Protein AF-A0A1H9A9N0-F1 (afdb_monomer_lite)

pLDDT: mean 76.94, std 18.47, range [38.84, 96.0]

Foldseek 3Di:
DPPPPDPADPVLVVQLVVQVVPFAADPVPRHGDVVSNVVSCCPSVVVPDPVVVPDPPPDPPPPPDD

Radius of gyration: 16.66 Å; chains: 1; bounding box: 60×30×26 Å

Structure (mmCIF, N/CA/C/O backbone):
data_AF-A0A1H9A9N0-F1
#
_entry.id   AF-A0A1H9A9N0-F1
#
loop_
_atom_site.group_PDB
_atom_site.id
_atom_site.type_symbol
_atom_site.label_atom_id
_atom_site.label_alt_id
_atom_site.label_comp_id
_atom_site.label_asym_id
_atom_site.label_entity_id
_atom_site.label_seq_id
_atom_site.pdbx_PDB_ins_code
_atom_site.Cartn_x
_atom_site.Cartn_y
_atom_site.Cartn_z
_atom_site.occupancy
_atom_site.B_iso_or_equiv
_atom_site.auth_seq_id
_atom_site.auth_comp_id
_atom_site.auth_asym_id
_atom_site.auth_atom_id
_atom_site.pdbx_PDB_model_num
ATOM 1 N N . MET A 1 1 ? 28.492 12.402 -2.639 1.00 38.84 1 MET A N 1
ATOM 2 C CA . MET A 1 1 ? 27.036 12.286 -2.412 1.00 38.84 1 MET A CA 1
ATOM 3 C C . MET A 1 1 ? 26.725 10.805 -2.355 1.00 38.84 1 MET A C 1
ATOM 5 O O . MET A 1 1 ? 26.975 10.126 -3.337 1.00 38.84 1 MET A O 1
ATOM 9 N N . ASN A 1 2 ? 26.331 10.299 -1.187 1.00 39.28 2 ASN A N 1
ATOM 10 C CA . ASN A 1 2 ? 26.038 8.882 -0.988 1.00 39.28 2 ASN A CA 1
ATOM 11 C C . ASN A 1 2 ? 24.648 8.627 -1.583 1.00 39.28 2 ASN A C 1
ATOM 13 O O . ASN A 1 2 ? 23.648 9.022 -0.989 1.00 39.28 2 ASN A O 1
ATOM 17 N N . THR A 1 3 ? 24.585 8.098 -2.801 1.00 47.78 3 THR A N 1
ATOM 18 C CA . THR A 1 3 ? 23.324 7.688 -3.419 1.00 47.78 3 THR A CA 1
ATOM 19 C C . THR A 1 3 ? 22.833 6.476 -2.650 1.00 47.78 3 THR A C 1
ATOM 21 O O . THR A 1 3 ? 23.362 5.383 -2.821 1.00 47.78 3 THR A O 1
ATOM 24 N N . THR A 1 4 ? 21.883 6.682 -1.740 1.00 55.16 4 THR A N 1
ATOM 25 C CA . THR A 1 4 ? 21.131 5.587 -1.132 1.00 55.16 4 THR A CA 1
ATOM 26 C C . THR A 1 4 ? 20.555 4.768 -2.281 1.00 55.16 4 THR A C 1
ATOM 28 O O . THR A 1 4 ? 19.702 5.267 -3.009 1.00 55.16 4 THR A O 1
ATOM 31 N N . GLU A 1 5 ? 21.087 3.568 -2.508 1.00 56.97 5 GLU A N 1
ATOM 32 C CA . GLU A 1 5 ? 20.564 2.659 -3.521 1.00 56.97 5 GLU A CA 1
ATOM 33 C C . GLU A 1 5 ? 19.159 2.245 -3.091 1.00 56.97 5 GLU A C 1
ATOM 35 O O . GLU A 1 5 ? 18.963 1.409 -2.209 1.00 56.97 5 GLU A O 1
ATOM 40 N N . THR A 1 6 ? 18.155 2.917 -3.644 1.00 54.91 6 THR A N 1
ATOM 41 C CA . THR A 1 6 ? 16.762 2.546 -3.453 1.00 54.91 6 THR A CA 1
ATOM 42 C C . THR A 1 6 ? 16.543 1.223 -4.183 1.00 54.91 6 THR A C 1
ATOM 44 O O . THR A 1 6 ? 16.747 1.140 -5.391 1.00 54.91 6 THR A O 1
ATOM 47 N N . TYR A 1 7 ? 16.113 0.183 -3.463 1.00 70.31 7 TYR A N 1
ATOM 48 C CA . TYR A 1 7 ? 15.823 -1.143 -4.038 1.00 70.31 7 TYR A CA 1
ATOM 49 C C . TYR A 1 7 ? 14.678 -1.131 -5.067 1.00 70.31 7 TYR A C 1
ATOM 51 O O . TYR A 1 7 ? 14.479 -2.110 -5.781 1.00 70.31 7 TYR A O 1
ATOM 59 N N . LEU A 1 8 ? 13.924 -0.031 -5.144 1.00 7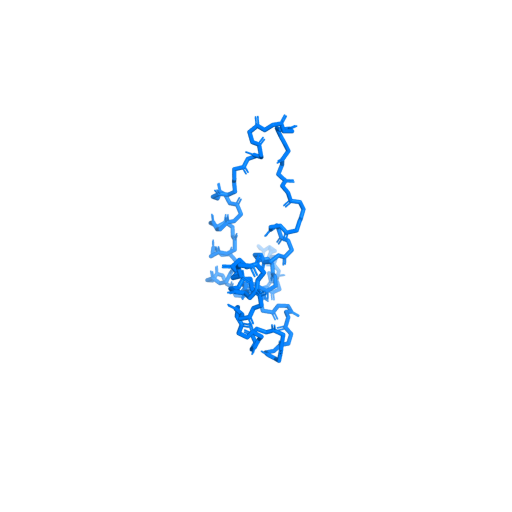3.94 8 LEU A N 1
ATOM 60 C CA . LEU A 1 8 ? 12.830 0.171 -6.085 1.00 73.94 8 LEU A CA 1
ATOM 61 C C . LEU A 1 8 ? 13.167 1.310 -7.055 1.00 73.94 8 LEU A C 1
ATOM 63 O O . LEU A 1 8 ? 13.732 2.322 -6.626 1.00 73.94 8 LEU A O 1
ATOM 67 N N . PRO A 1 9 ? 12.765 1.204 -8.335 1.00 84.81 9 PRO A N 1
ATOM 68 C CA . PRO A 1 9 ? 12.770 2.336 -9.252 1.00 84.81 9 PRO A CA 1
ATOM 69 C C . PRO A 1 9 ? 12.027 3.536 -8.653 1.00 84.81 9 PRO A C 1
ATOM 71 O O . PRO A 1 9 ? 11.004 3.371 -7.988 1.00 84.81 9 PRO A O 1
ATOM 74 N N . ASN A 1 10 ? 12.503 4.755 -8.925 1.00 83.69 10 ASN A N 1
ATOM 75 C CA . ASN A 1 10 ? 11.923 5.980 -8.356 1.00 83.69 10 ASN A CA 1
ATOM 76 C C . ASN A 1 10 ? 10.418 6.125 -8.634 1.00 83.69 10 ASN A C 1
ATOM 78 O O . ASN A 1 10 ? 9.692 6.634 -7.788 1.00 83.69 10 ASN A O 1
ATOM 82 N N . THR A 1 11 ? 9.946 5.675 -9.799 1.00 86.81 11 THR A N 1
ATOM 83 C CA . THR A 1 11 ? 8.517 5.666 -10.144 1.00 86.81 11 THR A CA 1
ATOM 84 C C . THR A 1 11 ? 7.735 4.759 -9.198 1.00 86.81 11 THR A C 1
ATOM 86 O O . THR A 1 11 ? 6.849 5.235 -8.502 1.00 86.81 11 THR A O 1
ATOM 89 N 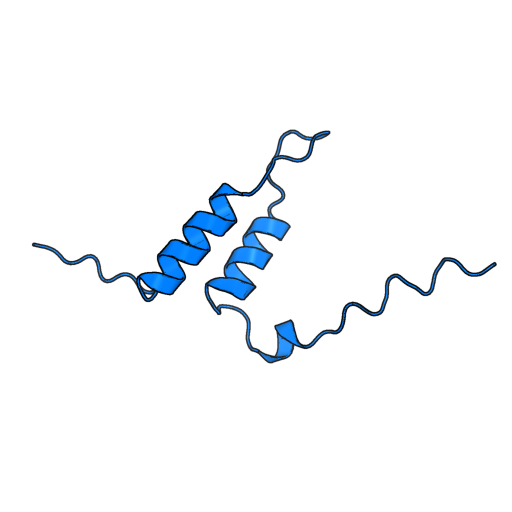N . THR A 1 12 ? 8.155 3.499 -9.058 1.00 88.06 12 THR A N 1
ATOM 90 C CA . THR A 1 12 ? 7.544 2.519 -8.149 1.00 88.06 12 THR A CA 1
ATOM 91 C C . THR A 1 12 ? 7.567 2.985 -6.695 1.00 88.06 12 THR A C 1
ATOM 93 O O . THR A 1 12 ? 6.597 2.806 -5.964 1.00 88.06 12 THR A O 1
ATOM 96 N N . TYR A 1 13 ? 8.664 3.613 -6.265 1.00 88.25 13 TYR A N 1
ATOM 97 C CA . TYR A 1 13 ? 8.764 4.189 -4.928 1.00 88.25 13 TYR A CA 1
ATOM 98 C C . TYR A 1 13 ? 7.737 5.311 -4.704 1.00 88.25 13 TYR A C 1
ATOM 100 O O . TYR A 1 13 ? 7.072 5.336 -3.667 1.00 88.25 13 TYR A O 1
ATOM 108 N N . ASN A 1 14 ? 7.597 6.229 -5.664 1.00 90.44 14 ASN A N 1
ATOM 109 C CA . ASN A 1 14 ? 6.656 7.344 -5.564 1.00 90.44 14 ASN A CA 1
ATOM 110 C C . ASN A 1 14 ? 5.202 6.858 -5.569 1.00 90.44 14 ASN A C 1
ATOM 112 O O . ASN A 1 14 ? 4.428 7.298 -4.721 1.00 90.44 14 ASN A O 1
ATOM 116 N N . ASP A 1 15 ? 4.864 5.913 -6.448 1.00 91.94 15 ASP A N 1
ATOM 117 C CA . ASP A 1 15 ? 3.525 5.320 -6.528 1.00 91.94 15 ASP A CA 1
ATOM 118 C C . ASP A 1 15 ? 3.158 4.624 -5.207 1.00 91.94 15 ASP A C 1
ATOM 120 O O . ASP A 1 15 ? 2.056 4.789 -4.677 1.00 91.94 15 ASP A O 1
ATOM 124 N N . LEU A 1 16 ? 4.117 3.903 -4.611 1.00 92.00 16 LEU A N 1
ATOM 125 C CA . LEU A 1 16 ? 3.939 3.244 -3.320 1.00 92.00 16 LEU A CA 1
ATOM 126 C C . LEU A 1 16 ? 3.713 4.257 -2.189 1.00 92.00 16 LEU A C 1
ATOM 128 O O . LEU A 1 16 ? 2.806 4.093 -1.370 1.00 92.00 16 LEU A O 1
ATOM 132 N N . ALA A 1 17 ? 4.533 5.308 -2.135 1.00 92.38 17 ALA A N 1
ATOM 133 C CA . ALA A 1 17 ? 4.405 6.359 -1.132 1.00 92.38 17 ALA A CA 1
ATOM 134 C C . ALA A 1 17 ? 3.059 7.091 -1.250 1.00 92.38 17 ALA A C 1
ATOM 136 O O . ALA A 1 17 ? 2.436 7.414 -0.233 1.00 92.38 17 ALA A O 1
ATOM 137 N N . GLU A 1 18 ? 2.589 7.329 -2.476 1.00 95.56 18 GLU A N 1
ATOM 138 C CA . GLU A 1 18 ? 1.300 7.960 -2.719 1.00 95.56 18 GLU A CA 1
ATOM 139 C C . GLU A 1 18 ? 0.144 7.072 -2.247 1.00 95.56 18 GLU A C 1
ATOM 141 O O . GLU A 1 18 ? -0.705 7.544 -1.486 1.00 95.56 18 GLU A O 1
ATOM 146 N N . ALA A 1 19 ? 0.150 5.785 -2.600 1.00 94.62 19 ALA A N 1
ATOM 147 C CA . ALA A 1 19 ? -0.880 4.835 -2.184 1.00 94.62 19 ALA A CA 1
ATOM 148 C C . ALA A 1 19 ? -0.962 4.689 -0.655 1.00 94.62 19 ALA A C 1
ATOM 150 O O . ALA A 1 19 ? -2.049 4.764 -0.079 1.00 94.62 19 ALA A O 1
ATOM 151 N N . LEU A 1 20 ? 0.183 4.572 0.030 1.00 93.88 20 LEU A N 1
ATOM 152 C CA . LEU A 1 20 ? 0.225 4.508 1.495 1.00 93.88 20 LEU A CA 1
ATOM 153 C C . LEU A 1 20 ? -0.347 5.775 2.148 1.00 93.88 20 LEU A C 1
ATOM 155 O O . LEU A 1 20 ? -1.017 5.689 3.177 1.00 93.88 20 LEU A O 1
ATOM 159 N N . ARG A 1 21 ? -0.138 6.953 1.546 1.00 95.38 21 ARG A N 1
ATOM 160 C CA . ARG A 1 21 ? -0.688 8.226 2.044 1.00 95.38 21 ARG A CA 1
ATOM 161 C C . ARG A 1 21 ? -2.214 8.299 1.930 1.00 95.38 21 ARG A C 1
ATOM 163 O O . ARG A 1 21 ? -2.841 9.062 2.668 1.00 95.38 21 ARG A O 1
ATOM 170 N N . MET A 1 22 ? -2.816 7.549 1.008 1.00 95.81 22 MET A N 1
ATOM 171 C CA . MET A 1 22 ? -4.270 7.526 0.823 1.00 95.81 22 MET A CA 1
ATOM 172 C C . MET A 1 22 ? -4.997 6.648 1.846 1.00 95.81 22 MET A C 1
ATOM 174 O O . MET A 1 22 ? -6.217 6.771 1.970 1.00 95.81 22 MET A O 1
ATOM 178 N N . LEU A 1 23 ? -4.278 5.817 2.611 1.00 95.25 23 LEU A N 1
ATOM 179 C CA . LEU A 1 23 ? -4.881 4.992 3.654 1.00 95.25 23 LEU A CA 1
ATOM 180 C C . LEU A 1 23 ? -5.606 5.857 4.690 1.00 95.25 23 LEU A C 1
ATOM 182 O O . LEU A 1 23 ? -5.120 6.894 5.156 1.00 95.25 23 LEU A O 1
ATOM 186 N N . ARG A 1 24 ? -6.805 5.409 5.052 1.00 94.88 24 ARG A N 1
ATOM 187 C CA . ARG A 1 24 ? -7.631 6.017 6.092 1.00 94.88 24 ARG A CA 1
ATOM 188 C C . ARG A 1 24 ? -7.754 5.030 7.247 1.00 94.88 24 ARG A C 1
ATOM 190 O O . ARG A 1 24 ? -7.975 3.850 6.984 1.00 94.88 24 ARG A O 1
ATOM 197 N N . PRO A 1 25 ? -7.611 5.483 8.502 1.00 94.50 25 PRO A N 1
ATOM 198 C CA . PRO A 1 25 ? -7.893 4.626 9.639 1.00 94.50 25 PRO A CA 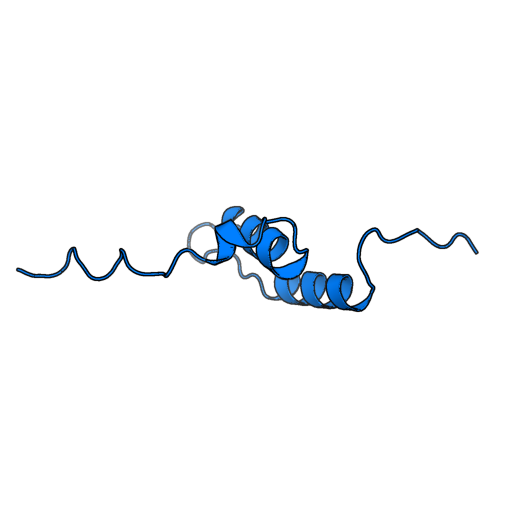1
ATOM 199 C C . PRO A 1 25 ? -9.346 4.151 9.612 1.00 94.50 25 PRO A C 1
ATOM 201 O O . PRO A 1 25 ? -10.233 4.898 9.188 1.00 94.50 25 PRO A O 1
ATOM 204 N N . ASP A 1 26 ? -9.584 2.933 10.085 1.00 93.31 26 ASP A N 1
ATOM 205 C CA . ASP A 1 26 ? -10.934 2.419 10.270 1.00 93.31 26 ASP A CA 1
ATOM 206 C C . ASP A 1 26 ? -11.718 3.346 11.223 1.00 93.31 26 ASP A C 1
ATOM 208 O O . ASP A 1 26 ? -11.192 3.745 12.267 1.00 93.31 26 ASP A O 1
ATOM 212 N N . PRO A 1 27 ? -12.964 3.728 10.889 1.00 92.81 27 PRO A N 1
ATOM 213 C CA . PRO A 1 27 ? -13.726 4.700 11.671 1.00 92.81 27 PRO A CA 1
ATOM 214 C C . PRO A 1 27 ? -14.134 4.191 13.062 1.00 92.81 27 PRO A C 1
ATOM 216 O O . PRO A 1 27 ? -14.486 5.000 13.918 1.00 92.81 27 PRO A O 1
ATOM 219 N N . THR A 1 28 ? -14.096 2.877 13.298 1.00 96.00 28 THR A N 1
ATOM 220 C CA . THR A 1 28 ? -14.454 2.249 14.576 1.00 96.00 28 THR A CA 1
ATOM 221 C C . THR A 1 28 ? -13.231 2.090 15.476 1.00 96.00 28 THR A C 1
ATOM 223 O O . THR A 1 28 ? -13.294 2.390 16.666 1.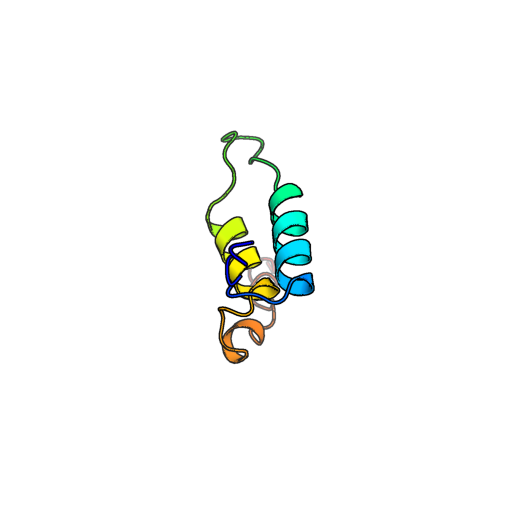00 96.00 28 THR A O 1
ATOM 226 N N . THR A 1 29 ? -12.112 1.612 14.924 1.00 95.19 29 THR A N 1
ATOM 227 C CA . THR A 1 29 ? -10.894 1.291 15.688 1.00 95.19 29 THR A CA 1
ATOM 228 C C . THR A 1 29 ? -9.872 2.429 15.702 1.00 95.19 29 THR A C 1
ATOM 230 O O . THR A 1 29 ? -8.994 2.462 16.566 1.00 95.19 29 THR A O 1
ATOM 233 N N . GLY A 1 30 ? -9.960 3.362 14.749 1.00 95.88 30 GLY A N 1
ATOM 234 C CA . GLY A 1 30 ? -9.006 4.454 14.563 1.00 95.88 30 GLY A CA 1
ATOM 235 C C . GLY A 1 30 ? -7.621 3.999 14.096 1.00 95.88 30 GLY A C 1
ATOM 236 O O . GLY A 1 30 ? -6.685 4.798 14.121 1.00 95.88 30 GLY A O 1
ATOM 237 N N . GLN A 1 31 ? -7.461 2.737 13.688 1.00 95.50 31 GLN A N 1
ATOM 238 C CA . GLN A 1 31 ? -6.189 2.169 13.243 1.00 95.50 31 GLN A CA 1
ATOM 239 C C . GLN A 1 31 ? -6.161 1.991 11.727 1.00 95.50 31 GLN A C 1
ATOM 241 O O . GLN A 1 31 ? -7.184 1.735 11.098 1.00 95.50 31 GLN A O 1
ATOM 246 N N . ILE A 1 32 ? -4.971 2.097 11.134 1.00 94.25 32 ILE A N 1
ATOM 247 C CA . ILE A 1 32 ? -4.770 1.641 9.758 1.00 94.25 32 ILE A CA 1
ATOM 248 C C . ILE A 1 32 ? -4.702 0.117 9.772 1.00 94.25 32 ILE A C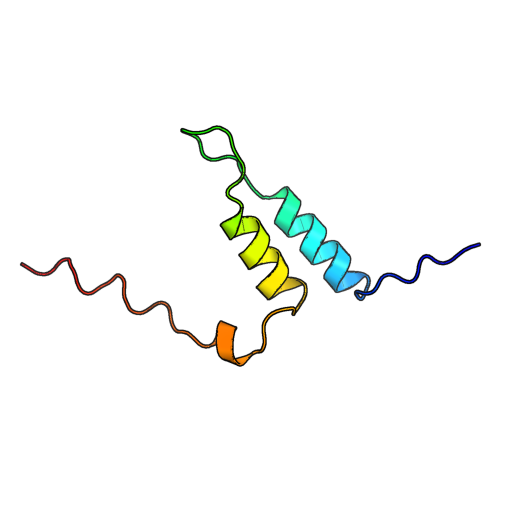 1
ATOM 250 O O . ILE A 1 32 ? -3.895 -0.488 10.484 1.00 94.25 32 ILE A O 1
ATOM 254 N N . GLU A 1 33 ? -5.537 -0.492 8.946 1.00 93.06 33 GLU A N 1
ATOM 255 C CA . GLU A 1 33 ? -5.605 -1.932 8.797 1.00 93.06 33 GLU A CA 1
ATOM 256 C C . GLU A 1 33 ? -4.328 -2.489 8.157 1.00 93.06 33 GLU A C 1
ATOM 258 O O . GLU A 1 33 ? -3.975 -2.175 7.018 1.00 93.06 33 GLU A O 1
ATOM 263 N N . ARG A 1 34 ? -3.623 -3.366 8.883 1.00 92.00 34 ARG A N 1
ATOM 264 C CA . ARG A 1 34 ? -2.328 -3.915 8.435 1.00 92.00 34 ARG A CA 1
ATOM 265 C C . ARG A 1 34 ? -2.427 -4.674 7.114 1.00 92.00 34 ARG A C 1
ATOM 267 O O . ARG A 1 34 ? -1.479 -4.660 6.335 1.00 92.00 34 ARG A O 1
ATOM 274 N N . HIS A 1 35 ? -3.561 -5.325 6.860 1.00 90.75 35 HIS A N 1
ATOM 275 C CA . HIS A 1 35 ? -3.776 -6.061 5.617 1.00 90.75 35 HIS A CA 1
ATOM 276 C C . HIS A 1 35 ? -3.808 -5.125 4.398 1.00 90.75 35 HIS A C 1
ATOM 278 O O . HIS A 1 35 ? -3.277 -5.487 3.356 1.00 90.75 35 HIS A O 1
ATOM 284 N N . GLN A 1 36 ? -4.326 -3.899 4.535 1.00 91.31 36 GLN A N 1
ATOM 285 C CA . GLN A 1 36 ? -4.338 -2.913 3.447 1.00 91.31 36 GLN A CA 1
ATOM 286 C C . GLN A 1 36 ? -2.919 -2.465 3.081 1.00 91.31 36 GLN A C 1
ATOM 288 O O . GLN A 1 36 ? -2.589 -2.339 1.906 1.00 91.31 36 GLN A O 1
ATOM 293 N N . ILE A 1 37 ? -2.049 -2.298 4.084 1.00 92.38 37 ILE A N 1
ATOM 294 C CA . ILE A 1 37 ? -0.625 -2.007 3.865 1.00 92.38 37 ILE A CA 1
ATOM 295 C C . ILE A 1 37 ? 0.041 -3.161 3.101 1.00 92.38 37 ILE A C 1
ATOM 297 O O . ILE A 1 37 ? 0.792 -2.923 2.158 1.00 92.38 37 ILE A O 1
ATOM 301 N N . ALA A 1 38 ? -0.241 -4.409 3.490 1.00 90.81 38 ALA A N 1
ATOM 302 C CA . ALA A 1 38 ? 0.323 -5.588 2.837 1.00 90.81 38 ALA A CA 1
ATOM 303 C C . ALA A 1 38 ? -0.118 -5.717 1.369 1.00 90.81 38 ALA A C 1
ATOM 305 O O . ALA A 1 38 ? 0.716 -6.047 0.531 1.00 90.81 38 ALA A O 1
ATOM 306 N N . VAL A 1 39 ? -1.385 -5.411 1.060 1.00 89.94 39 VAL A N 1
ATOM 307 C CA . VAL A 1 39 ? -1.912 -5.383 -0.317 1.00 89.94 39 VAL A CA 1
ATOM 308 C C . VAL A 1 39 ? -1.182 -4.338 -1.156 1.00 89.94 39 VAL A C 1
ATOM 310 O O . VAL A 1 39 ? -0.627 -4.674 -2.196 1.00 89.94 39 VAL A O 1
ATOM 313 N N . ILE A 1 40 ? -1.084 -3.098 -0.666 1.00 92.19 40 ILE A N 1
ATOM 314 C CA . ILE A 1 40 ? -0.397 -2.006 -1.372 1.00 92.19 40 ILE A CA 1
ATOM 315 C C . ILE A 1 40 ? 1.073 -2.353 -1.652 1.00 92.19 40 ILE A C 1
ATOM 317 O O . ILE A 1 40 ? 1.568 -2.131 -2.757 1.00 92.19 40 ILE A O 1
ATOM 321 N N . LEU A 1 41 ? 1.777 -2.926 -0.669 1.00 90.19 41 LEU A N 1
ATOM 322 C CA . LEU A 1 41 ? 3.155 -3.387 -0.855 1.00 90.19 41 LEU A CA 1
ATOM 323 C C . LEU A 1 41 ? 3.243 -4.524 -1.881 1.00 90.19 41 LEU A C 1
ATOM 325 O O . LEU A 1 41 ? 4.141 -4.523 -2.716 1.00 90.19 41 LEU A O 1
ATOM 329 N N . GLY A 1 42 ? 2.323 -5.484 -1.825 1.00 88.94 42 GLY A N 1
ATOM 330 C CA . GLY A 1 42 ? 2.266 -6.607 -2.753 1.00 88.94 42 GLY A CA 1
ATOM 331 C C . GLY A 1 42 ? 2.090 -6.174 -4.204 1.00 88.94 42 GLY A C 1
ATOM 332 O O . GLY A 1 42 ? 2.895 -6.553 -5.055 1.00 88.94 42 GLY A O 1
ATOM 333 N N . GLU A 1 43 ? 1.067 -5.356 -4.451 1.00 86.62 43 GLU A N 1
ATOM 334 C CA . GLU A 1 43 ? 0.653 -4.912 -5.783 1.00 86.62 43 GLU A CA 1
ATOM 335 C C . GLU A 1 43 ? 1.625 -3.896 -6.390 1.00 86.62 43 GLU A C 1
ATOM 337 O O . GLU A 1 43 ? 2.047 -4.052 -7.533 1.00 86.62 43 GLU A O 1
ATOM 342 N N . ILE A 1 44 ? 2.013 -2.863 -5.634 1.00 89.06 44 ILE A N 1
ATOM 343 C CA . ILE A 1 44 ? 2.789 -1.745 -6.191 1.00 89.06 44 ILE A CA 1
ATOM 344 C C . ILE A 1 44 ? 4.285 -2.035 -6.158 1.00 89.06 44 ILE A C 1
ATOM 346 O O . ILE A 1 44 ? 4.980 -1.789 -7.141 1.00 89.06 44 ILE A O 1
ATOM 350 N N . ALA A 1 45 ? 4.804 -2.591 -5.059 1.00 83.94 45 ALA A N 1
ATOM 351 C CA . ALA A 1 45 ? 6.226 -2.926 -4.977 1.00 83.94 45 ALA A CA 1
ATOM 352 C C . ALA A 1 45 ? 6.569 -4.253 -5.680 1.00 83.94 45 ALA A C 1
ATOM 354 O O . ALA A 1 45 ? 7.725 -4.675 -5.638 1.00 83.94 45 ALA A O 1
ATOM 355 N N . ASN A 1 46 ? 5.589 -4.890 -6.337 1.00 79.31 46 ASN A N 1
ATOM 356 C CA . ASN A 1 46 ? 5.737 -6.132 -7.097 1.00 79.31 46 ASN A CA 1
ATOM 357 C C . ASN A 1 46 ? 6.383 -7.260 -6.267 1.00 79.31 46 ASN A C 1
ATOM 359 O O . ASN A 1 46 ? 7.223 -8.022 -6.748 1.00 79.31 46 ASN A O 1
ATOM 363 N N . VAL A 1 47 ? 6.027 -7.317 -4.977 1.00 81.56 47 VAL A N 1
ATOM 364 C CA . VAL A 1 47 ? 6.532 -8.324 -4.029 1.00 81.56 47 VAL A CA 1
ATOM 365 C C . VAL A 1 47 ? 5.801 -9.651 -4.221 1.00 81.56 47 VAL A C 1
ATOM 367 O O . VAL A 1 47 ? 6.364 -10.716 -3.963 1.00 81.56 47 VAL A O 1
ATOM 370 N N . TRP A 1 48 ? 4.543 -9.605 -4.660 1.00 78.69 48 TRP A N 1
ATOM 371 C CA . TRP A 1 48 ? 3.763 -10.809 -4.908 1.00 78.69 48 TRP A CA 1
ATOM 372 C C . TRP A 1 48 ? 4.078 -11.391 -6.289 1.00 78.69 48 TRP A C 1
ATOM 374 O O . TRP A 1 48 ? 4.153 -10.649 -7.267 1.00 78.69 48 TRP A O 1
ATOM 384 N N . PRO A 1 49 ? 4.248 -12.720 -6.408 1.00 71.50 49 PRO A N 1
ATOM 385 C CA . PRO A 1 49 ? 4.362 -13.348 -7.714 1.00 71.50 49 PRO A CA 1
ATOM 386 C C . PRO A 1 49 ? 3.061 -13.138 -8.498 1.00 71.50 49 PRO A C 1
ATOM 388 O O . PRO A 1 49 ? 1.977 -13.186 -7.920 1.00 71.50 49 PRO A O 1
ATOM 391 N N . ALA A 1 50 ? 3.164 -12.955 -9.818 1.00 68.44 50 ALA A N 1
ATOM 392 C CA . ALA A 1 50 ? 2.022 -12.640 -10.687 1.00 68.44 50 ALA A CA 1
ATOM 393 C C . ALA A 1 50 ? 0.833 -13.609 -10.527 1.00 68.44 50 ALA A C 1
ATOM 395 O O . ALA A 1 50 ? -0.316 -13.203 -10.639 1.00 68.44 50 ALA A O 1
ATOM 396 N N . SER A 1 51 ? 1.101 -14.868 -10.167 1.00 68.69 51 SER A N 1
ATOM 397 C CA . SER A 1 51 ? 0.087 -15.891 -9.889 1.00 68.69 51 SER A CA 1
ATOM 398 C C . SER A 1 51 ? -0.836 -15.587 -8.701 1.00 68.69 51 SER A C 1
ATOM 400 O O . SER A 1 51 ? -1.879 -16.217 -8.584 1.00 68.69 51 SER A O 1
ATOM 402 N N . VAL A 1 52 ? -0.450 -14.683 -7.794 1.00 65.88 52 VAL A N 1
ATOM 403 C CA . VAL A 1 52 ? -1.264 -14.258 -6.638 1.00 65.88 52 VAL A CA 1
ATOM 404 C C . VAL A 1 52 ? -2.235 -13.139 -7.024 1.00 65.88 52 VAL A C 1
ATOM 406 O O . VAL A 1 52 ? -3.305 -13.032 -6.438 1.00 65.88 52 VAL A O 1
ATOM 409 N N . LEU A 1 53 ? -1.892 -12.330 -8.030 1.00 61.06 53 LEU A N 1
ATOM 410 C CA . LEU A 1 53 ? -2.751 -11.254 -8.539 1.00 61.06 53 LEU A CA 1
ATOM 411 C C . LEU A 1 53 ? -3.881 -11.779 -9.445 1.00 61.06 53 LEU A C 1
ATOM 413 O O . LEU A 1 53 ? -4.844 -11.064 -9.704 1.00 61.06 53 LEU A O 1
ATOM 417 N N . ASP A 1 54 ? -3.767 -13.027 -9.906 1.00 58.53 54 ASP A N 1
ATOM 418 C CA . ASP A 1 54 ? -4.686 -13.680 -10.846 1.00 58.53 54 ASP A CA 1
ATOM 419 C C . ASP A 1 54 ? -5.905 -14.342 -10.180 1.00 58.53 54 ASP A C 1
ATOM 421 O O . ASP A 1 54 ? -6.646 -15.067 -10.842 1.00 58.53 54 ASP A O 1
ATOM 425 N N . GLU A 1 55 ? -6.152 -14.123 -8.886 1.00 53.84 55 GLU A N 1
ATOM 426 C CA . GLU A 1 55 ? -7.342 -14.665 -8.227 1.00 53.84 55 GLU A CA 1
ATOM 427 C C . GLU A 1 55 ? -8.548 -13.743 -8.503 1.00 53.84 55 GLU A C 1
ATOM 429 O O . GLU A 1 55 ? -8.651 -12.655 -7.927 1.00 53.84 55 GLU A O 1
ATOM 434 N N . PRO A 1 56 ? -9.484 -14.106 -9.408 1.00 51.50 56 PRO A N 1
ATOM 435 C CA . PRO A 1 56 ? -10.623 -13.251 -9.686 1.00 51.50 56 PRO A CA 1
ATOM 436 C C . PRO A 1 56 ? -11.479 -13.155 -8.425 1.00 51.50 56 PRO A C 1
ATOM 438 O O . PRO A 1 56 ? -11.845 -14.174 -7.840 1.00 51.50 56 PRO A O 1
ATOM 441 N N . ALA A 1 57 ? -11.841 -11.927 -8.052 1.00 50.97 57 ALA A N 1
ATOM 442 C CA . ALA A 1 57 ? -12.754 -11.556 -6.971 1.00 50.97 57 ALA A CA 1
ATOM 443 C C . ALA A 1 57 ? -14.166 -12.168 -7.133 1.00 50.97 57 ALA A C 1
ATOM 445 O O . ALA A 1 57 ? -15.158 -11.474 -7.357 1.00 50.97 57 ALA A O 1
ATOM 446 N N . ARG A 1 58 ? -14.275 -13.496 -7.059 1.00 47.47 58 ARG A N 1
ATOM 447 C CA . ARG A 1 58 ? -15.451 -14.266 -7.470 1.00 47.47 58 ARG A CA 1
ATOM 448 C C . ARG A 1 58 ? -15.852 -15.296 -6.420 1.00 47.47 58 ARG A C 1
ATOM 450 O O . ARG A 1 58 ? -16.178 -16.421 -6.763 1.00 47.47 58 ARG A O 1
ATOM 457 N N . SER A 1 59 ? -15.893 -14.886 -5.152 1.00 48.16 59 SER A N 1
ATOM 458 C CA . SER A 1 59 ? -16.456 -15.726 -4.079 1.00 48.16 59 SER A CA 1
ATOM 459 C C . SER A 1 59 ? -17.443 -15.013 -3.147 1.00 48.16 59 SER A C 1
ATOM 461 O O . SER A 1 59 ? -18.061 -15.669 -2.318 1.00 48.16 59 SER A O 1
ATOM 463 N N . VAL A 1 60 ? -17.685 -13.701 -3.295 1.00 52.22 60 VAL A N 1
ATOM 464 C CA . VAL A 1 60 ? -18.607 -12.968 -2.391 1.00 52.22 60 VAL A CA 1
ATOM 465 C C . VAL A 1 60 ? -20.053 -12.902 -2.918 1.00 52.22 60 VAL A C 1
ATOM 467 O O . VAL A 1 60 ? -20.959 -12.486 -2.206 1.00 52.22 60 VAL A O 1
ATOM 470 N N . ALA A 1 61 ? -20.315 -13.360 -4.148 1.00 49.03 61 ALA A N 1
ATOM 471 C CA . ALA A 1 61 ? -21.645 -13.276 -4.765 1.00 49.03 61 ALA A CA 1
ATOM 472 C C . ALA A 1 61 ? -22.561 -14.497 -4.522 1.00 49.03 61 ALA A C 1
ATOM 474 O O . ALA A 1 61 ? -23.671 -14.516 -5.044 1.00 49.0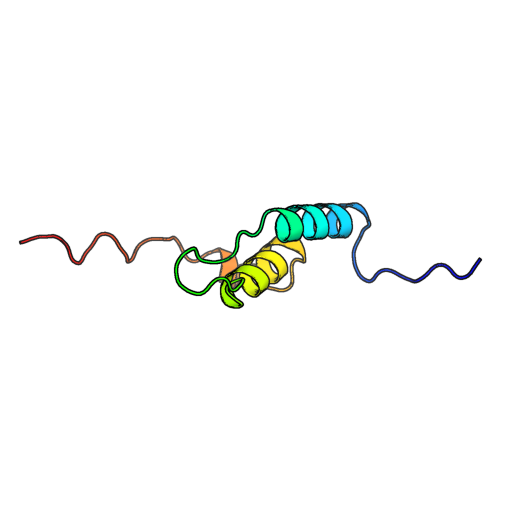3 61 ALA A O 1
ATOM 475 N N . MET A 1 62 ? -22.133 -15.521 -3.767 1.00 48.88 62 MET A N 1
ATOM 476 C CA . MET A 1 62 ? -22.878 -16.793 -3.671 1.00 48.88 62 MET A CA 1
ATOM 477 C C . MET A 1 62 ? -23.545 -17.111 -2.324 1.00 48.88 62 MET A C 1
ATOM 479 O O . MET A 1 62 ? -24.217 -18.131 -2.240 1.00 48.88 62 MET A O 1
ATOM 483 N N . VAL A 1 63 ? -23.463 -16.256 -1.298 1.00 53.50 63 VAL A N 1
ATOM 484 C CA . VAL A 1 63 ? -24.155 -16.505 -0.004 1.00 53.50 63 VAL A CA 1
ATOM 485 C C . VAL A 1 63 ? -25.307 -15.522 0.236 1.00 53.50 63 VAL A C 1
ATOM 487 O O . VAL A 1 63 ? -25.625 -15.171 1.364 1.00 53.50 63 VAL A O 1
ATOM 490 N N . ASN A 1 64 ? -25.946 -15.046 -0.835 1.00 51.84 64 ASN A N 1
ATOM 491 C CA . ASN A 1 64 ? -27.183 -14.272 -0.719 1.00 51.84 64 ASN A CA 1
ATOM 492 C C . ASN A 1 64 ? -28.186 -14.668 -1.810 1.00 51.84 64 ASN A C 1
ATOM 494 O O . ASN A 1 64 ? -28.642 -13.845 -2.598 1.00 51.84 64 ASN A O 1
ATOM 498 N N . LEU A 1 65 ? -28.498 -15.962 -1.871 1.00 52.78 65 LEU A N 1
ATOM 499 C CA . LEU A 1 65 ? -29.658 -16.488 -2.584 1.00 52.78 65 LEU A CA 1
ATOM 500 C C . LEU A 1 65 ? -30.380 -17.471 -1.655 1.00 52.78 65 LEU A C 1
ATOM 502 O O . LEU A 1 65 ? -29.961 -18.616 -1.537 1.00 52.78 65 LEU A O 1
ATOM 506 N N . SER A 1 66 ? -31.427 -16.927 -1.021 1.00 54.78 66 SER A N 1
ATOM 507 C CA . SER A 1 66 ? -32.679 -17.561 -0.565 1.00 54.78 66 SER A CA 1
ATOM 508 C C . SER A 1 66 ? -32.621 -18.791 0.341 1.00 54.78 66 SER A C 1
ATOM 510 O O . SER A 1 66 ? -32.271 -19.887 -0.139 1.00 54.78 66 SER A O 1
#

Secondary structure (DSSP, 8-state):
------SS-HHHHHHHHHHHHH----TTT-S--HHHHHHHHHHHTT-S-HHHHT--S-SSSSS---

Sequence (66 aa):
MNTTETYLPNTTYNDLAEALRMLRPDPTTGQIERHQIAVILGEIANVWPASVLDEPARSVAMVNLS